Protein AF-A0AAW2UXN6-F1 (afdb_monomer_lite)

Organism: NCBI:txid2727402

Secondary structure (DSSP, 8-state):
-------------THHHHHHHHHHHHTT-HHHHHHHHHHHHHS-SHHHHHHHHHHHHHHHHTT----GGGS---SS-HHHHHHHHHT-HHHHHHHHHHHHSPTTPPEEEE-SSPPPHHHHHHHHHHHHHTT--EEEE-SS-EEEEETTEETTTT--

Foldseek 3Di:
DDADQADADDDDDPPQLVVVLVVCVVVVNVVVNVRSVVNCPVHPHPRLLVLLVVLVVLLVVVVDDADLPPFDPDPDPPVVSVVRVSSDNLSSQVSSQLVPPDPADAREEEEAADDDLRSLQSQLSCQQSVVHWYWYDYNPGIWTHHNSDTPVRSPD

Structure (mmCIF, N/CA/C/O backbone):
data_AF-A0AAW2UXN6-F1
#
_entry.id   AF-A0AAW2UXN6-F1
#
loop_
_atom_site.group_PDB
_atom_site.id
_atom_site.type_symbol
_atom_site.label_atom_id
_atom_site.label_alt_id
_atom_site.label_comp_id
_atom_site.label_asym_id
_atom_site.label_entity_id
_atom_site.label_seq_id
_atom_site.pdbx_PDB_ins_code
_atom_site.Cartn_x
_atom_site.Cartn_y
_atom_site.Cartn_z
_atom_site.occupancy
_atom_site.B_iso_or_equiv
_atom_site.auth_seq_id
_atom_site.auth_comp_id
_atom_site.auth_asym_id
_atom_site.auth_atom_id
_atom_site.pdbx_PDB_model_num
ATOM 1 N N . MET A 1 1 ? -17.516 9.904 7.263 1.00 26.47 1 MET A N 1
ATOM 2 C CA . MET A 1 1 ? -17.348 8.646 8.040 1.00 26.47 1 MET A CA 1
ATOM 3 C C . MET A 1 1 ? -15.971 8.043 7.744 1.00 26.47 1 MET A C 1
ATOM 5 O O . MET A 1 1 ? -15.877 7.054 7.037 1.00 26.47 1 MET A O 1
ATOM 9 N N . ALA A 1 2 ? -14.894 8.689 8.204 1.00 24.11 2 ALA A N 1
ATOM 10 C CA . ALA A 1 2 ? -13.510 8.303 7.878 1.00 24.11 2 ALA A CA 1
ATOM 11 C C . ALA A 1 2 ? -12.555 8.528 9.071 1.00 24.11 2 ALA A C 1
ATOM 13 O O . ALA A 1 2 ? -11.398 8.895 8.883 1.00 24.11 2 ALA A O 1
ATOM 14 N N . MET A 1 3 ? -13.077 8.438 10.306 1.00 28.67 3 MET A N 1
ATOM 15 C CA . MET A 1 3 ? -12.304 8.735 11.520 1.00 28.67 3 MET A CA 1
ATOM 16 C C . MET A 1 3 ? -11.571 7.472 11.951 1.00 28.67 3 MET A C 1
ATOM 18 O O . MET A 1 3 ? -12.284 6.506 12.185 1.00 28.67 3 MET A O 1
ATOM 22 N N . GLN A 1 4 ? -10.229 7.504 12.064 1.00 29.25 4 GLN A N 1
ATOM 23 C CA . GLN A 1 4 ? -9.405 6.796 13.086 1.00 29.25 4 GLN A CA 1
ATOM 24 C C . GLN A 1 4 ? -7.939 6.516 12.701 1.00 29.25 4 GLN A C 1
ATOM 26 O O . GLN A 1 4 ? -7.131 6.266 13.582 1.00 29.25 4 GLN A O 1
ATOM 31 N N . ILE A 1 5 ? -7.560 6.574 11.424 1.00 32.41 5 ILE A N 1
ATOM 32 C CA . ILE A 1 5 ? -6.486 5.695 10.924 1.00 32.41 5 ILE A CA 1
ATOM 33 C C . ILE A 1 5 ? -5.006 6.053 11.277 1.00 32.41 5 ILE A C 1
ATOM 35 O O . ILE A 1 5 ? -4.131 5.198 11.183 1.00 32.41 5 ILE A O 1
ATOM 39 N N . MET A 1 6 ? -4.668 7.271 11.704 1.00 34.06 6 MET A N 1
ATOM 40 C CA . MET A 1 6 ? -3.269 7.701 11.966 1.00 34.06 6 MET A CA 1
ATOM 41 C C . MET A 1 6 ? -2.907 7.772 13.477 1.00 34.06 6 MET A C 1
ATOM 43 O O . MET A 1 6 ? -3.787 8.089 14.266 1.00 34.06 6 MET A O 1
ATOM 47 N N . ALA A 1 7 ? -1.648 7.636 13.959 1.00 30.19 7 ALA A N 1
ATOM 48 C CA . ALA A 1 7 ? -0.781 6.421 13.993 1.00 30.19 7 ALA A CA 1
ATOM 49 C C . ALA A 1 7 ? 0.123 6.187 15.266 1.00 30.19 7 ALA A C 1
ATOM 51 O O . ALA A 1 7 ? -0.404 5.440 16.066 1.00 30.19 7 ALA A O 1
ATOM 52 N N . ALA A 1 8 ? 1.394 6.676 15.491 1.00 31.28 8 ALA A N 1
ATOM 53 C CA . ALA A 1 8 ? 2.133 6.708 16.837 1.00 31.28 8 ALA A CA 1
ATOM 54 C C . ALA A 1 8 ? 3.649 7.163 17.048 1.00 31.28 8 ALA A C 1
ATOM 56 O O . ALA A 1 8 ? 4.140 6.982 18.155 1.00 31.28 8 ALA A O 1
ATOM 57 N N . ASP A 1 9 ? 4.469 7.699 16.115 1.00 28.80 9 ASP A N 1
ATOM 58 C CA . ASP A 1 9 ? 5.941 7.944 16.331 1.00 28.80 9 ASP A CA 1
ATOM 59 C C . ASP A 1 9 ? 6.466 9.298 15.861 1.00 28.80 9 ASP A C 1
ATOM 61 O O . ASP A 1 9 ? 5.753 10.054 15.201 1.00 28.80 9 ASP A O 1
ATOM 65 N N . GLY A 1 10 ? 7.777 9.477 16.091 1.00 35.97 10 GLY A N 1
ATOM 66 C CA . GLY A 1 10 ? 8.677 10.304 15.293 1.00 35.97 10 GLY A CA 1
ATOM 67 C C . GLY A 1 10 ? 9.707 9.516 14.457 1.00 35.97 10 GLY A C 1
ATOM 68 O O . GLY A 1 10 ? 10.855 9.367 14.860 1.00 35.97 10 GLY A O 1
ATOM 69 N N . SER A 1 11 ? 9.347 9.146 13.224 1.00 35.47 11 SER A N 1
ATOM 70 C CA . SER A 1 11 ? 10.263 9.365 12.092 1.00 35.47 11 SER A CA 1
ATOM 71 C C . SER A 1 11 ? 9.479 10.031 10.959 1.00 35.47 11 SER A C 1
ATOM 73 O O . SER A 1 11 ? 8.379 9.603 10.589 1.00 35.47 11 SER A O 1
ATOM 75 N N . GLU A 1 12 ? 9.965 11.182 10.498 1.00 46.41 12 GLU A N 1
ATOM 76 C CA . GLU A 1 12 ? 9.193 12.058 9.623 1.00 46.41 12 GLU A CA 1
ATOM 77 C C . GLU A 1 12 ? 9.058 11.479 8.211 1.00 46.41 12 GLU A C 1
ATOM 79 O O . GLU A 1 12 ? 10.039 11.260 7.506 1.00 46.41 12 GLU A O 1
ATOM 84 N N . SER A 1 13 ? 7.822 11.318 7.739 1.00 42.94 13 SER A N 1
ATOM 85 C CA . SER A 1 13 ? 7.513 11.454 6.310 1.00 42.94 13 SER A CA 1
ATOM 86 C C . SER A 1 13 ? 6.142 12.100 6.156 1.00 42.94 13 SER A C 1
ATOM 88 O O . SER A 1 13 ? 5.099 11.454 6.055 1.00 42.94 13 SER A O 1
ATOM 90 N N . SER A 1 14 ? 6.163 13.430 6.134 1.00 43.00 14 SER A N 1
ATOM 91 C CA . SER A 1 14 ? 5.006 14.321 5.987 1.00 43.00 14 SER A CA 1
ATOM 92 C C . SER A 1 14 ? 4.195 14.106 4.695 1.00 43.00 14 SER A C 1
ATOM 94 O O . SER A 1 14 ? 3.043 14.537 4.608 1.00 43.00 14 SER A O 1
ATOM 96 N N . GLY A 1 15 ? 4.756 13.414 3.697 1.00 41.56 15 GLY A N 1
ATOM 97 C CA . GLY A 1 15 ? 4.160 13.246 2.369 1.00 41.56 15 GLY A CA 1
ATOM 98 C C . GLY A 1 15 ? 2.807 12.527 2.342 1.00 41.56 15 GLY A C 1
ATOM 99 O O . GLY A 1 15 ? 1.930 12.917 1.569 1.00 41.56 15 GLY A O 1
ATOM 100 N N . LEU A 1 16 ? 2.592 11.515 3.190 1.00 45.78 16 LEU A N 1
ATOM 101 C CA . LEU A 1 16 ? 1.405 10.654 3.091 1.00 45.78 16 LEU A CA 1
ATOM 102 C C . LEU A 1 16 ? 0.097 11.402 3.370 1.00 45.78 16 LEU A C 1
ATOM 104 O O . LEU A 1 16 ? -0.883 11.329 2.626 1.00 45.78 16 LEU A O 1
ATOM 108 N N . TYR A 1 17 ? 0.089 12.142 4.469 1.00 53.50 17 TYR A N 1
ATOM 109 C CA . TYR A 1 17 ? -1.110 12.783 4.983 1.00 53.50 17 TYR A CA 1
ATOM 110 C C . TYR A 1 17 ? -1.396 14.117 4.287 1.00 53.50 17 TYR A C 1
ATOM 112 O O . TYR A 1 17 ? -2.553 14.528 4.178 1.00 53.50 17 TYR A O 1
ATOM 120 N N . V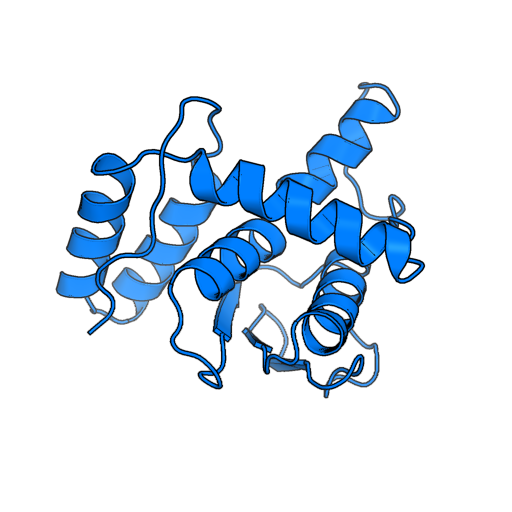AL A 1 18 ? -0.367 14.763 3.728 1.00 50.59 18 VAL A N 1
ATOM 121 C CA . VAL A 1 18 ? -0.531 15.879 2.785 1.00 50.59 18 VAL A CA 1
ATOM 122 C C . VAL A 1 18 ? -1.245 15.407 1.514 1.00 50.59 18 VAL A C 1
ATOM 124 O O . VAL A 1 18 ? -2.113 16.116 1.009 1.00 50.59 18 VAL A O 1
ATOM 127 N N . LEU A 1 19 ? -0.961 14.196 1.020 1.00 54.78 19 LEU A N 1
ATOM 128 C CA . LEU A 1 19 ? -1.693 13.620 -0.113 1.00 54.78 19 LEU A CA 1
ATOM 129 C C . LEU A 1 19 ? -3.141 13.276 0.261 1.00 54.78 19 LEU A C 1
ATOM 131 O O . LEU A 1 19 ? -4.059 13.690 -0.447 1.00 54.78 19 LEU A O 1
ATOM 135 N N . LEU A 1 20 ? -3.372 12.612 1.398 1.00 53.03 20 LEU A N 1
ATOM 136 C CA . LEU A 1 20 ? -4.725 12.238 1.826 1.00 53.03 20 LEU A CA 1
ATOM 137 C C . LEU A 1 20 ? -5.607 13.467 2.137 1.00 53.03 20 LEU A C 1
ATOM 139 O O . LEU A 1 20 ? -6.768 13.523 1.732 1.00 53.03 20 LEU A O 1
ATOM 143 N N . SER A 1 21 ? -5.047 14.499 2.777 1.00 54.25 21 SER A N 1
ATOM 144 C CA . SER A 1 21 ? -5.745 15.774 2.999 1.00 54.25 21 SER A CA 1
ATOM 145 C C . SER A 1 21 ? -5.987 16.550 1.700 1.00 54.25 21 SER A C 1
ATOM 147 O O . SER A 1 21 ? -7.061 17.129 1.553 1.00 54.25 21 SER A O 1
ATOM 149 N N . ARG A 1 22 ? -5.069 16.519 0.720 1.00 51.38 22 ARG A N 1
ATOM 150 C CA . ARG A 1 22 ? -5.307 17.089 -0.621 1.00 51.38 22 ARG A CA 1
ATOM 151 C C . ARG A 1 22 ? -6.434 16.375 -1.367 1.00 51.38 22 ARG A C 1
ATOM 153 O O . ARG A 1 22 ? -7.248 17.052 -1.988 1.00 51.38 22 ARG A O 1
ATOM 160 N N . VAL A 1 23 ? -6.526 15.047 -1.273 1.00 56.84 23 VAL A N 1
ATOM 161 C CA . VAL A 1 23 ? -7.621 14.266 -1.877 1.00 56.84 23 VAL A CA 1
ATOM 162 C C . VAL A 1 23 ? -8.971 14.671 -1.277 1.00 56.84 23 VAL A C 1
ATOM 164 O O . VAL A 1 23 ? -9.883 15.014 -2.029 1.00 56.84 23 VAL A O 1
ATOM 167 N N . TYR A 1 24 ? -9.096 14.748 0.054 1.00 56.38 24 TYR A N 1
ATOM 168 C CA . TYR A 1 24 ? -10.345 15.207 0.679 1.00 56.38 24 TYR A CA 1
ATOM 169 C C . TYR A 1 24 ? -10.646 16.694 0.425 1.00 56.38 24 TYR A C 1
ATOM 171 O O . TYR A 1 24 ? -11.806 17.038 0.204 1.00 56.38 24 TYR A O 1
ATOM 179 N N . ALA A 1 25 ? -9.631 17.564 0.366 1.00 53.59 25 ALA A N 1
ATOM 180 C CA . ALA A 1 25 ? -9.804 18.976 0.020 1.00 53.59 25 ALA A CA 1
ATOM 181 C C . ALA A 1 25 ? -10.298 19.159 -1.427 1.00 53.59 25 ALA A C 1
ATOM 183 O O . ALA A 1 25 ? -11.255 19.893 -1.652 1.00 53.59 25 ALA A O 1
ATOM 184 N N . SER A 1 26 ? -9.732 18.428 -2.397 1.00 52.84 26 SER A N 1
ATOM 185 C CA . SER A 1 26 ? -10.198 18.448 -3.797 1.00 52.84 26 SER A CA 1
ATOM 186 C C . SER A 1 26 ? -11.617 17.894 -3.989 1.00 52.84 26 SER A C 1
ATOM 188 O O . SER A 1 26 ? -12.260 18.189 -4.990 1.00 52.84 26 SER A O 1
ATOM 190 N N . ALA A 1 27 ? -12.123 17.136 -3.011 1.00 49.56 27 ALA A N 1
ATOM 191 C CA . ALA A 1 27 ? -13.496 16.643 -2.961 1.00 49.56 27 ALA A CA 1
ATOM 192 C C . ALA A 1 27 ? -14.443 17.531 -2.120 1.00 49.56 27 ALA A C 1
ATOM 194 O O . ALA A 1 27 ? -15.573 17.121 -1.868 1.00 49.56 27 ALA A O 1
ATOM 195 N N . ASN A 1 28 ? -14.001 18.707 -1.646 1.00 60.25 28 ASN A N 1
ATOM 196 C CA . ASN A 1 28 ? -14.729 19.589 -0.714 1.00 60.25 28 ASN A CA 1
ATOM 197 C C . ASN A 1 28 ? -15.150 18.925 0.619 1.00 60.25 28 ASN A C 1
ATOM 199 O O . ASN A 1 28 ? -16.067 19.381 1.304 1.00 60.25 28 ASN A O 1
ATOM 203 N N . ARG A 1 29 ? -14.466 17.850 1.027 1.00 49.41 29 ARG A N 1
ATOM 204 C CA . ARG A 1 29 ? -14.773 17.051 2.226 1.00 49.41 29 ARG A CA 1
ATOM 205 C C . ARG A 1 29 ? -13.984 17.545 3.437 1.00 49.41 29 ARG A C 1
ATOM 207 O O . ARG A 1 29 ? -13.106 16.867 3.966 1.00 49.41 29 ARG A O 1
ATOM 214 N N . TRP A 1 30 ? -14.288 18.771 3.859 1.00 58.44 30 TRP A N 1
ATOM 215 C CA . TRP A 1 30 ? -13.543 19.501 4.894 1.00 58.44 30 TRP A CA 1
ATOM 216 C C . TRP A 1 30 ? -13.558 18.833 6.274 1.00 58.44 30 TRP A C 1
ATOM 218 O O . TRP A 1 30 ? -12.555 18.893 6.985 1.00 58.44 30 TRP A O 1
ATOM 228 N N . ASN A 1 31 ? -14.639 18.127 6.619 1.00 54.41 31 ASN A N 1
ATOM 229 C CA . ASN A 1 31 ? -14.713 17.325 7.842 1.00 54.41 31 ASN A CA 1
ATOM 230 C C . ASN A 1 31 ? -13.660 16.210 7.827 1.00 54.41 31 ASN A C 1
ATOM 232 O O . ASN A 1 31 ? -12.923 16.045 8.795 1.00 54.41 31 ASN A O 1
ATOM 236 N N . GLU A 1 32 ? -13.525 15.491 6.711 1.00 55.41 32 GLU A N 1
ATOM 237 C CA . GLU A 1 32 ? -12.483 14.485 6.518 1.00 55.41 32 GLU A CA 1
ATOM 238 C C . GLU A 1 32 ? -11.068 15.079 6.428 1.00 55.41 32 GLU A C 1
ATOM 240 O O . GLU A 1 32 ? -10.130 14.430 6.878 1.00 55.41 32 GLU A O 1
ATOM 245 N N . VAL A 1 33 ? -10.887 16.314 5.944 1.00 52.75 33 VAL A N 1
ATOM 246 C CA . VAL A 1 33 ? -9.587 17.018 6.009 1.00 52.75 33 VAL A CA 1
ATOM 247 C C . VAL A 1 33 ? -9.187 17.324 7.453 1.00 52.75 33 VAL A C 1
ATOM 249 O O . VAL A 1 33 ? -8.062 17.021 7.855 1.00 52.75 33 VAL A O 1
ATOM 252 N N . GLY A 1 34 ? -10.086 17.933 8.235 1.00 55.59 34 GLY A N 1
ATOM 253 C CA . GLY A 1 34 ? -9.834 18.266 9.642 1.0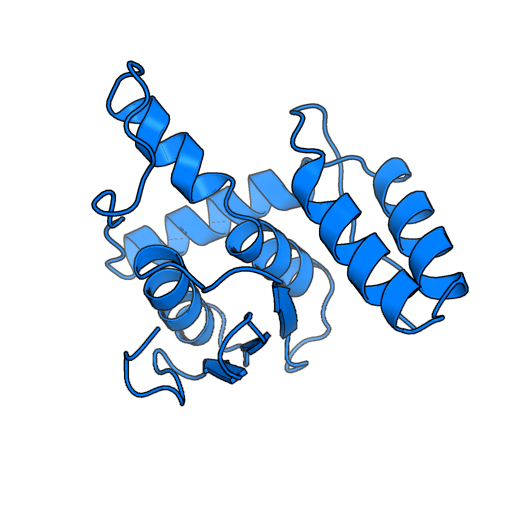0 55.59 34 GLY A CA 1
ATOM 254 C C . GLY A 1 34 ? -9.594 17.018 10.487 1.00 55.59 34 GLY A C 1
ATOM 255 O O . GLY A 1 34 ? -8.735 17.005 11.360 1.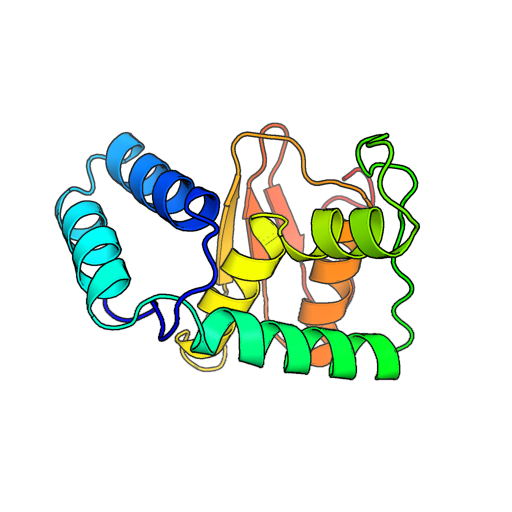00 55.59 34 GLY A O 1
ATOM 256 N N . LEU A 1 35 ? -10.291 15.943 10.150 1.00 59.22 35 LEU A N 1
ATOM 257 C CA . LEU A 1 35 ? -10.151 14.630 10.746 1.00 59.22 35 LEU A CA 1
ATOM 258 C C . LEU A 1 35 ? -8.840 13.932 10.400 1.00 59.22 35 LEU A C 1
ATOM 260 O O . LEU A 1 35 ? -8.164 13.468 11.307 1.00 59.22 35 LEU A O 1
ATOM 264 N N . VAL A 1 36 ? -8.460 13.902 9.118 1.00 62.78 36 VAL A N 1
ATOM 265 C CA . VAL A 1 36 ? -7.133 13.450 8.689 1.00 62.78 36 VAL A CA 1
ATOM 266 C C . VAL A 1 36 ? -6.082 14.172 9.520 1.00 62.78 36 VAL A C 1
ATOM 268 O O . VAL A 1 36 ? -5.326 13.509 10.210 1.00 62.78 36 VAL A O 1
ATOM 271 N N . ARG A 1 37 ? -6.113 15.508 9.577 1.00 61.38 37 ARG A N 1
ATOM 272 C CA . ARG A 1 37 ? -5.174 16.312 10.380 1.00 61.38 37 ARG A CA 1
ATOM 273 C C . ARG A 1 37 ? -5.218 16.006 11.880 1.00 61.38 37 ARG A C 1
ATOM 275 O O . ARG A 1 37 ? -4.167 15.906 12.490 1.00 61.38 37 ARG A O 1
ATOM 282 N N . LYS A 1 38 ? -6.403 15.858 12.475 1.00 60.00 38 LYS A N 1
ATOM 283 C CA . LYS A 1 38 ? -6.569 15.564 13.907 1.00 60.00 38 LYS A CA 1
ATOM 284 C C . LYS A 1 38 ? -5.962 14.207 14.256 1.00 60.00 38 LYS A C 1
ATOM 286 O O . LYS A 1 38 ? -5.105 14.097 15.125 1.00 60.00 38 LYS A O 1
ATOM 291 N N . THR A 1 39 ? -6.369 13.187 13.517 1.00 57.25 39 THR A N 1
ATOM 292 C CA . THR A 1 39 ? -5.906 11.819 13.696 1.00 57.25 39 THR A CA 1
ATOM 293 C C . THR A 1 39 ? -4.393 11.708 13.403 1.00 57.25 39 THR A C 1
ATOM 295 O O . THR A 1 39 ? -3.688 10.997 14.107 1.00 57.25 39 THR A O 1
ATOM 298 N N . MET A 1 40 ? -3.854 12.493 12.457 1.00 57.00 40 MET A N 1
ATOM 299 C CA . MET A 1 40 ? -2.409 12.640 12.178 1.00 57.00 40 MET A CA 1
ATOM 300 C C . MET A 1 40 ? -1.582 12.946 13.427 1.00 57.00 40 MET A C 1
ATOM 302 O O . MET A 1 40 ? -0.444 12.498 13.547 1.00 57.00 40 MET A O 1
ATOM 306 N N . THR A 1 41 ? -2.165 13.742 14.322 1.00 55.34 41 THR A N 1
ATOM 307 C CA . THR A 1 41 ? -1.560 14.226 15.561 1.00 55.34 41 THR A CA 1
ATOM 308 C C . THR A 1 41 ? -1.854 13.307 16.736 1.00 55.34 41 THR A C 1
ATOM 310 O O . THR A 1 41 ? -0.971 13.080 17.552 1.00 55.34 41 THR A O 1
ATOM 313 N N . GLU A 1 42 ? -3.066 12.753 16.814 1.00 52.66 42 GLU A N 1
ATOM 314 C CA . GLU A 1 42 ? -3.482 11.915 17.946 1.00 52.66 42 GLU A CA 1
ATOM 315 C C . GLU A 1 42 ? -2.719 10.586 18.031 1.00 52.66 42 GLU A C 1
ATOM 317 O O . GLU A 1 42 ? -2.842 9.929 19.061 1.00 52.66 42 GLU A O 1
ATOM 322 N N . LYS A 1 43 ? -1.931 10.241 16.985 1.00 52.88 43 LYS A N 1
ATOM 323 C CA . LYS A 1 43 ? -0.810 9.270 16.932 1.00 52.88 43 LYS A CA 1
ATOM 324 C C . LYS A 1 43 ? 0.569 9.789 17.423 1.00 52.88 43 LYS A C 1
ATOM 326 O O . LYS A 1 43 ? 0.795 9.859 18.620 1.00 52.88 43 LYS A O 1
ATOM 331 N N . GLY A 1 44 ? 1.625 10.012 16.610 1.00 57.00 44 GLY A N 1
ATOM 332 C CA . GLY A 1 44 ? 1.749 10.398 15.183 1.00 57.00 44 GLY A CA 1
ATOM 333 C C . GLY A 1 44 ? 1.891 9.312 14.088 1.00 57.00 44 GLY A C 1
ATOM 334 O O . GLY A 1 44 ? 0.895 9.005 13.457 1.00 57.00 44 GLY A O 1
ATOM 335 N N . THR A 1 45 ? 3.074 8.722 13.801 1.00 66.62 45 THR A N 1
ATOM 336 C CA . THR A 1 45 ? 3.340 7.809 12.629 1.00 66.62 45 THR A CA 1
ATOM 337 C C . THR A 1 45 ? 3.792 6.313 12.811 1.00 66.62 45 THR A C 1
ATOM 339 O O . THR A 1 45 ? 3.877 5.617 11.802 1.00 66.62 45 THR A O 1
ATOM 342 N N . LYS A 1 46 ? 4.033 5.758 14.021 1.00 71.62 46 LYS A N 1
ATOM 343 C CA . LYS A 1 46 ? 4.698 4.440 14.298 1.00 71.62 46 LYS A CA 1
ATOM 344 C C . LYS A 1 46 ? 3.917 3.222 13.896 1.00 71.62 46 LYS A C 1
ATOM 346 O O . LYS A 1 46 ? 4.484 2.329 13.287 1.00 71.62 46 LYS A O 1
ATOM 351 N N . GLU A 1 47 ? 2.644 3.179 14.282 1.00 75.12 47 GLU A N 1
ATOM 352 C CA . GLU A 1 47 ? 1.823 1.988 14.081 1.00 75.12 47 GLU A CA 1
ATOM 353 C C . GLU A 1 47 ? 1.772 1.645 12.588 1.00 75.12 47 GLU A C 1
ATOM 355 O O . GLU A 1 47 ? 1.883 0.480 12.232 1.00 75.12 47 GLU A O 1
ATOM 360 N N . ILE A 1 48 ? 1.760 2.658 11.708 1.00 74.69 48 ILE A N 1
ATOM 361 C CA . ILE A 1 48 ? 1.872 2.477 10.253 1.00 74.69 48 ILE A CA 1
ATOM 362 C C . ILE A 1 48 ? 3.241 1.913 9.849 1.00 74.69 48 ILE A C 1
ATOM 364 O O . ILE A 1 48 ? 3.272 0.993 9.042 1.00 74.69 48 ILE A O 1
ATOM 368 N N . TYR A 1 49 ? 4.362 2.435 10.365 1.00 77.12 49 TYR A N 1
ATOM 369 C CA . TYR A 1 49 ? 5.697 1.939 9.995 1.00 77.12 49 TYR A CA 1
ATOM 370 C C . TYR A 1 49 ? 5.981 0.535 10.541 1.00 77.12 49 TYR A C 1
ATOM 372 O O . TYR A 1 49 ? 6.412 -0.323 9.783 1.00 77.12 49 TYR A O 1
ATOM 380 N N . GLN A 1 50 ? 5.669 0.271 11.811 1.00 82.44 50 GLN A N 1
ATOM 381 C CA . GLN A 1 50 ? 5.780 -1.061 12.416 1.00 82.44 50 GLN A CA 1
ATOM 382 C C . GLN A 1 50 ? 4.881 -2.077 11.710 1.00 82.44 50 GLN A C 1
ATOM 384 O O . GLN A 1 50 ? 5.274 -3.220 11.499 1.00 82.44 50 GLN A O 1
ATOM 389 N N . PHE A 1 51 ? 3.671 -1.679 11.309 1.00 85.88 51 PHE A N 1
ATOM 390 C CA . PHE A 1 51 ? 2.815 -2.563 10.528 1.00 85.88 51 PHE A CA 1
ATOM 391 C C . PHE A 1 51 ? 3.291 -2.712 9.079 1.00 85.88 51 PHE A C 1
ATOM 393 O O . PHE A 1 51 ? 3.112 -3.777 8.494 1.00 85.88 51 PHE A O 1
ATOM 400 N N . LEU A 1 52 ? 3.944 -1.696 8.504 1.00 84.94 52 LEU A N 1
ATOM 401 C CA . LEU A 1 52 ? 4.636 -1.831 7.224 1.00 84.94 52 LEU A CA 1
ATOM 402 C C . LEU A 1 52 ? 5.787 -2.843 7.322 1.00 84.94 52 LEU A C 1
ATOM 404 O O . LEU A 1 52 ? 5.934 -3.634 6.399 1.00 84.94 52 LEU A O 1
ATOM 408 N N . ASP A 1 53 ? 6.513 -2.906 8.442 1.00 87.75 53 ASP A N 1
ATOM 409 C CA . ASP A 1 53 ? 7.530 -3.943 8.679 1.00 87.75 53 ASP A CA 1
ATOM 410 C C . ASP A 1 53 ? 6.909 -5.348 8.699 1.00 87.75 53 ASP A C 1
ATOM 412 O O . ASP A 1 53 ? 7.398 -6.250 8.021 1.00 87.75 53 ASP A O 1
ATOM 416 N N . VAL A 1 54 ? 5.768 -5.520 9.380 1.00 92.19 54 VAL A N 1
ATOM 417 C CA . VAL A 1 54 ? 5.004 -6.786 9.385 1.00 92.19 54 VAL A CA 1
ATOM 418 C C . VAL A 1 54 ? 4.474 -7.145 7.990 1.00 92.19 54 VAL A C 1
ATOM 420 O O . VAL A 1 54 ? 4.432 -8.322 7.625 1.00 92.19 54 VAL A O 1
ATOM 423 N N . ILE A 1 55 ? 4.062 -6.158 7.187 1.00 92.31 55 ILE A N 1
ATOM 424 C CA . ILE A 1 55 ? 3.702 -6.373 5.780 1.00 92.31 55 ILE A CA 1
ATOM 425 C C . ILE A 1 55 ? 4.931 -6.844 5.004 1.00 92.31 55 ILE A C 1
ATOM 427 O O . ILE A 1 55 ? 4.861 -7.879 4.348 1.00 92.31 55 ILE A O 1
ATOM 431 N N . GLU A 1 56 ? 6.049 -6.125 5.082 1.00 91.06 56 GLU A N 1
ATOM 432 C CA . GLU A 1 56 ? 7.266 -6.422 4.326 1.00 91.06 56 GLU A CA 1
ATOM 433 C C . GLU A 1 56 ? 7.856 -7.790 4.690 1.00 91.06 56 GLU A C 1
ATOM 435 O O . GLU A 1 56 ? 8.234 -8.530 3.784 1.00 91.06 56 GLU A O 1
ATOM 440 N N . GLU A 1 57 ? 7.845 -8.186 5.965 1.00 92.88 57 GLU A N 1
ATOM 441 C CA . GLU A 1 57 ? 8.216 -9.536 6.408 1.00 92.88 57 GLU A CA 1
ATOM 442 C C . GLU A 1 57 ? 7.304 -10.606 5.787 1.00 92.88 57 GLU A C 1
ATOM 444 O O . GLU A 1 57 ? 7.784 -11.548 5.151 1.00 92.88 57 GLU A O 1
ATOM 449 N N . ARG A 1 58 ? 5.977 -10.444 5.892 1.00 95.44 58 ARG A N 1
ATOM 450 C CA . ARG A 1 58 ? 5.009 -11.395 5.317 1.00 95.44 58 ARG A CA 1
ATOM 451 C C . ARG A 1 58 ? 5.103 -11.485 3.797 1.00 95.44 58 ARG A C 1
ATOM 453 O O . ARG A 1 58 ? 4.940 -12.571 3.247 1.00 95.44 58 ARG A O 1
ATOM 460 N N . LEU A 1 59 ? 5.370 -10.372 3.114 1.00 94.81 59 LEU A N 1
ATOM 461 C CA . LEU A 1 59 ? 5.584 -10.382 1.670 1.00 94.81 59 LEU A CA 1
ATOM 462 C C . LEU A 1 59 ? 6.913 -11.061 1.313 1.00 94.81 59 LEU A C 1
ATOM 464 O O . LEU A 1 59 ? 6.928 -11.860 0.380 1.00 94.81 59 LEU A O 1
ATOM 468 N N . LYS A 1 60 ? 8.004 -10.808 2.054 1.00 93.69 60 LYS A N 1
ATOM 469 C CA . LYS A 1 60 ? 9.299 -11.498 1.875 1.00 93.69 60 LYS A CA 1
ATOM 470 C C . LYS A 1 60 ? 9.126 -13.020 2.027 1.00 93.69 60 LYS A C 1
ATOM 472 O O . LYS A 1 60 ? 9.572 -13.766 1.159 1.00 93.69 60 LYS A O 1
ATOM 477 N N . LEU A 1 61 ? 8.373 -13.480 3.033 1.00 94.44 61 LEU A N 1
ATOM 478 C CA . LEU A 1 61 ? 7.995 -14.896 3.202 1.00 94.44 61 LEU A CA 1
ATOM 479 C C . LEU A 1 61 ? 7.121 -15.446 2.056 1.00 94.44 61 LEU A C 1
ATOM 481 O O . LEU A 1 61 ? 7.196 -16.631 1.743 1.00 94.44 61 LEU A O 1
ATOM 485 N N . ALA A 1 62 ? 6.325 -14.596 1.402 1.00 93.44 62 ALA A N 1
ATOM 486 C CA . ALA A 1 62 ? 5.548 -14.932 0.206 1.00 93.44 62 ALA A CA 1
ATOM 487 C C . ALA A 1 62 ? 6.345 -14.819 -1.117 1.00 93.44 62 ALA A C 1
ATOM 489 O O . ALA A 1 62 ? 5.754 -14.925 -2.192 1.00 93.44 62 ALA A O 1
ATOM 490 N N . GLY A 1 63 ? 7.667 -14.606 -1.063 1.00 92.62 63 GLY A N 1
ATOM 491 C CA . GLY A 1 63 ? 8.543 -14.536 -2.239 1.00 92.62 63 GLY A CA 1
ATOM 492 C C . GLY A 1 63 ? 8.686 -13.146 -2.869 1.00 92.62 63 GLY A C 1
ATOM 493 O O . GLY A 1 63 ? 9.092 -13.036 -4.025 1.00 92.62 63 GLY A O 1
ATOM 494 N N . TYR A 1 64 ? 8.351 -12.075 -2.146 1.00 93.38 64 TYR A N 1
ATOM 495 C CA . TYR A 1 64 ? 8.552 -10.707 -2.621 1.00 93.38 64 TYR A CA 1
ATOM 496 C C . TYR A 1 64 ? 10.037 -10.331 -2.718 1.00 93.38 64 TYR A C 1
ATOM 498 O O . TYR A 1 64 ? 10.774 -10.403 -1.734 1.00 93.38 64 TYR A O 1
ATOM 506 N N . VAL A 1 65 ? 10.435 -9.837 -3.891 1.00 89.25 65 VAL A N 1
ATOM 507 C CA . VAL A 1 65 ? 11.749 -9.239 -4.158 1.00 89.25 65 VAL A CA 1
ATOM 508 C C . VAL A 1 65 ? 11.528 -7.793 -4.628 1.00 89.25 65 VAL A C 1
ATOM 510 O O . VAL A 1 65 ? 10.795 -7.606 -5.603 1.00 89.25 65 VAL A O 1
ATOM 513 N N . PRO A 1 66 ? 12.110 -6.775 -3.961 1.00 86.75 66 PRO A N 1
ATOM 514 C CA . PRO A 1 66 ? 11.976 -5.377 -4.376 1.00 86.75 66 PRO A CA 1
ATOM 515 C C . PRO A 1 66 ? 12.589 -5.091 -5.752 1.00 86.75 66 PRO A C 1
ATOM 517 O O . PRO A 1 66 ? 13.643 -5.626 -6.096 1.00 86.75 66 PRO A O 1
ATOM 520 N N . ASP A 1 67 ? 11.964 -4.192 -6.513 1.00 84.44 67 ASP A N 1
ATOM 521 C CA . ASP A 1 67 ? 12.469 -3.733 -7.812 1.00 84.44 67 ASP A CA 1
ATOM 522 C C . ASP A 1 67 ? 12.967 -2.280 -7.739 1.00 84.44 67 ASP A C 1
ATOM 524 O O . ASP A 1 67 ? 12.210 -1.311 -7.849 1.00 84.44 67 ASP A O 1
ATOM 528 N N . PHE A 1 68 ? 14.285 -2.134 -7.595 1.00 80.12 68 PHE A N 1
ATOM 529 C CA . PHE A 1 68 ? 14.967 -0.841 -7.506 1.00 80.12 68 PHE A CA 1
ATOM 530 C C . PHE A 1 68 ? 15.170 -0.129 -8.855 1.00 80.12 68 PHE A C 1
ATOM 532 O O . PHE A 1 68 ? 15.697 0.983 -8.866 1.00 80.12 68 PHE A O 1
ATOM 539 N N . SER A 1 69 ? 14.747 -0.702 -9.991 1.00 78.94 69 SER A N 1
ATOM 540 C CA . SER A 1 69 ? 14.985 -0.120 -11.330 1.00 78.94 69 SER A CA 1
ATOM 541 C C . SER A 1 69 ? 14.344 1.257 -11.548 1.00 78.94 69 SER A C 1
ATOM 543 O O . SER A 1 69 ? 14.733 1.986 -12.460 1.00 78.94 69 SER A O 1
ATOM 545 N N . GLN A 1 70 ? 13.364 1.619 -10.714 1.00 72.69 70 GLN A N 1
ATOM 546 C CA . GLN A 1 70 ? 12.668 2.909 -10.738 1.00 72.69 70 GLN A CA 1
ATOM 547 C C . GLN A 1 70 ? 12.934 3.772 -9.493 1.00 72.69 70 GLN A C 1
ATOM 549 O O . GLN A 1 70 ? 12.298 4.816 -9.336 1.00 72.69 70 GLN A O 1
ATOM 554 N N . ALA A 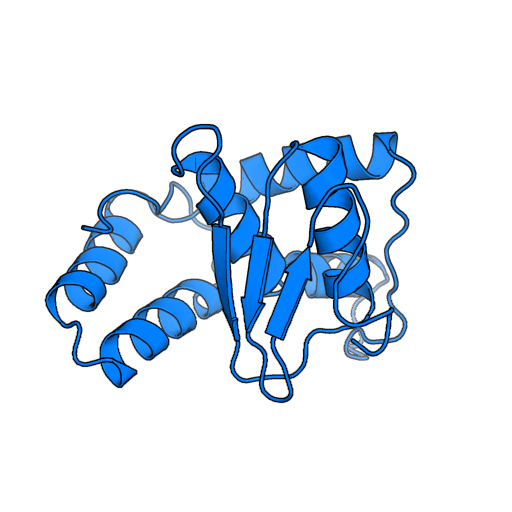1 71 ? 13.843 3.354 -8.606 1.00 67.06 71 ALA A N 1
ATOM 555 C CA . ALA A 1 71 ? 14.274 4.175 -7.479 1.00 67.06 71 ALA A CA 1
ATOM 556 C C . ALA A 1 71 ? 15.128 5.360 -7.985 1.00 67.06 71 ALA A C 1
ATOM 558 O O . ALA A 1 71 ? 15.913 5.186 -8.922 1.00 67.06 71 ALA A O 1
ATOM 559 N N . PRO A 1 72 ? 15.011 6.565 -7.396 1.00 60.72 72 PRO A N 1
ATOM 560 C CA . PRO A 1 72 ? 15.883 7.683 -7.738 1.00 60.72 72 PRO A CA 1
ATOM 561 C C . PRO A 1 72 ? 17.363 7.330 -7.537 1.00 60.72 72 PRO A C 1
ATOM 563 O O . PRO A 1 72 ? 17.734 6.713 -6.538 1.00 60.72 72 PRO A O 1
ATOM 566 N N . LEU A 1 73 ? 18.217 7.759 -8.469 1.00 55.94 73 LEU A N 1
ATOM 567 C CA . LEU A 1 73 ? 19.671 7.673 -8.328 1.00 55.94 73 LEU A CA 1
ATOM 568 C C . LEU A 1 73 ? 20.151 8.772 -7.369 1.00 55.94 73 LEU A C 1
ATOM 570 O O . LEU A 1 73 ? 20.545 9.855 -7.796 1.00 55.94 73 LEU A O 1
ATOM 574 N N . ILE A 1 74 ? 20.058 8.493 -6.072 1.00 53.38 74 ILE A N 1
ATOM 575 C CA . ILE A 1 74 ? 20.700 9.267 -5.006 1.00 53.38 74 ILE A CA 1
ATOM 576 C C . ILE A 1 74 ? 22.052 8.600 -4.721 1.00 53.38 74 ILE A C 1
ATOM 578 O O . ILE A 1 74 ? 22.138 7.373 -4.775 1.00 53.38 74 ILE A O 1
ATOM 582 N N . ASP A 1 75 ? 23.091 9.383 -4.420 1.00 53.00 75 ASP A N 1
ATOM 583 C CA . ASP A 1 75 ? 24.422 8.898 -4.002 1.00 53.00 75 ASP A CA 1
ATOM 584 C C . ASP A 1 75 ? 24.420 8.427 -2.530 1.00 53.00 75 ASP A C 1
ATOM 586 O O . ASP A 1 75 ? 25.253 8.787 -1.704 1.00 53.00 75 ASP A O 1
ATOM 590 N N . GLU A 1 76 ? 23.395 7.650 -2.193 1.00 50.56 76 GLU A N 1
ATOM 591 C CA . GLU A 1 76 ? 23.262 6.890 -0.959 1.00 50.56 76 GLU A CA 1
ATOM 592 C C . GLU A 1 76 ? 23.374 5.405 -1.345 1.00 50.56 76 GLU A C 1
ATOM 594 O O . GLU A 1 76 ? 23.002 5.018 -2.457 1.00 50.56 76 GLU A O 1
ATOM 599 N N . GLY A 1 77 ? 23.923 4.573 -0.452 1.00 54.88 77 GLY A N 1
ATOM 600 C CA . GLY A 1 77 ? 24.150 3.145 -0.713 1.00 54.88 77 GLY A CA 1
ATOM 601 C C . GLY A 1 77 ? 22.867 2.353 -1.003 1.00 54.88 77 GLY A C 1
ATOM 602 O O . GLY A 1 77 ? 21.772 2.909 -1.077 1.00 54.88 77 GLY A O 1
ATOM 603 N N . ASP A 1 78 ? 22.977 1.030 -1.140 1.00 54.66 78 ASP A N 1
ATOM 604 C CA . ASP A 1 78 ? 21.823 0.174 -1.480 1.00 54.66 78 ASP A CA 1
ATOM 605 C C . ASP A 1 78 ? 20.647 0.356 -0.487 1.00 54.66 78 ASP A C 1
ATOM 607 O O . ASP A 1 78 ? 19.491 0.513 -0.894 1.00 54.66 78 ASP A O 1
ATOM 611 N N . ASP A 1 79 ? 20.971 0.535 0.800 1.00 55.78 79 ASP A N 1
ATOM 612 C CA . ASP A 1 79 ? 20.075 0.934 1.897 1.00 55.78 79 ASP A CA 1
ATOM 613 C C . ASP A 1 79 ? 19.196 2.167 1.576 1.00 55.78 79 ASP A C 1
ATOM 615 O O . ASP A 1 79 ? 18.033 2.247 1.983 1.00 55.78 79 ASP A O 1
ATOM 619 N N . GLY A 1 80 ? 19.728 3.143 0.831 1.00 54.91 80 GLY A N 1
ATOM 620 C CA . GLY A 1 80 ? 19.022 4.362 0.424 1.00 54.91 80 GLY A CA 1
ATOM 621 C C . GLY A 1 80 ? 17.914 4.094 -0.599 1.00 54.91 80 GLY A C 1
ATOM 622 O O . GLY A 1 80 ? 16.841 4.706 -0.540 1.00 54.91 80 GLY A O 1
ATOM 623 N N . LYS A 1 81 ? 18.110 3.117 -1.494 1.00 57.19 81 LYS A N 1
ATOM 624 C CA . LYS A 1 81 ? 17.093 2.695 -2.473 1.00 57.19 81 LYS A CA 1
ATOM 625 C C . LYS A 1 81 ? 15.993 1.861 -1.821 1.00 57.19 81 LYS A C 1
ATOM 627 O O . LYS A 1 81 ? 14.818 2.091 -2.125 1.00 57.19 81 LYS A O 1
ATOM 632 N N . GLU A 1 82 ? 16.337 0.970 -0.883 1.00 58.50 82 GLU A N 1
ATOM 633 C CA . GLU A 1 82 ? 15.341 0.252 -0.066 1.00 58.50 82 GLU A CA 1
ATOM 634 C C . GLU A 1 82 ? 14.489 1.235 0.742 1.00 58.50 82 GLU A C 1
ATOM 636 O O . GLU A 1 82 ? 13.255 1.182 0.682 1.00 58.50 82 GLU A O 1
ATOM 641 N N . ARG A 1 83 ? 15.123 2.220 1.389 1.00 57.53 83 ARG A N 1
ATOM 642 C CA . ARG A 1 83 ? 14.421 3.293 2.103 1.00 57.53 83 ARG A CA 1
ATOM 643 C C . ARG A 1 83 ? 13.514 4.121 1.186 1.00 57.53 83 ARG A C 1
ATOM 645 O O . ARG A 1 83 ? 12.397 4.444 1.588 1.00 57.53 83 ARG A O 1
ATOM 652 N N . SER A 1 84 ? 13.949 4.433 -0.036 1.00 58.38 84 SER A N 1
ATOM 653 C CA . SER A 1 84 ? 13.153 5.200 -1.005 1.00 58.38 84 SER A CA 1
ATOM 654 C C . SER A 1 84 ? 11.852 4.479 -1.387 1.00 58.38 84 SER A C 1
ATOM 656 O O . SER A 1 84 ? 10.771 5.052 -1.240 1.00 58.38 84 SER A O 1
ATOM 658 N N . LEU A 1 85 ? 11.931 3.198 -1.779 1.00 61.75 85 LEU A N 1
ATOM 659 C CA . LEU A 1 85 ? 10.746 2.396 -2.117 1.00 61.75 85 LEU A CA 1
ATOM 660 C C . LEU A 1 85 ? 9.822 2.173 -0.910 1.00 61.75 85 LEU A C 1
ATOM 662 O O . LEU A 1 85 ? 8.600 2.259 -1.045 1.00 61.75 85 LEU A O 1
ATOM 666 N N . ARG A 1 86 ? 10.388 1.910 0.276 1.00 62.00 86 ARG A N 1
ATOM 667 C CA . ARG A 1 86 ? 9.635 1.705 1.528 1.00 62.00 86 ARG A CA 1
ATOM 668 C C . ARG A 1 86 ? 8.789 2.928 1.900 1.00 62.00 86 ARG A C 1
ATOM 670 O O . ARG A 1 86 ? 7.656 2.779 2.352 1.00 62.00 86 ARG A O 1
ATOM 677 N N . LEU A 1 87 ? 9.291 4.135 1.633 1.00 58.59 87 LEU A N 1
ATOM 678 C CA . LEU A 1 87 ? 8.595 5.403 1.889 1.00 58.59 87 LEU A CA 1
ATOM 679 C C . LEU A 1 87 ? 7.622 5.836 0.773 1.00 58.59 87 LEU A C 1
ATOM 681 O O . LEU A 1 87 ? 7.061 6.935 0.836 1.00 58.59 87 LEU A O 1
ATOM 685 N N . HIS A 1 88 ? 7.361 4.995 -0.234 1.00 72.12 88 HIS A N 1
ATOM 686 C CA . HIS A 1 88 ? 6.346 5.297 -1.241 1.00 72.12 88 HIS A CA 1
ATOM 687 C C . HIS A 1 88 ? 4.952 5.471 -0.619 1.00 72.12 88 HIS A C 1
ATOM 689 O O . HIS A 1 88 ? 4.468 4.653 0.168 1.00 72.12 88 HIS A O 1
ATOM 695 N N . SER A 1 89 ? 4.267 6.537 -1.046 1.00 70.88 89 SER A N 1
ATOM 696 C CA . SER A 1 89 ? 2.946 6.936 -0.547 1.00 70.88 89 SER A CA 1
ATOM 697 C C . SER A 1 89 ? 1.875 5.844 -0.644 1.00 70.88 89 SER A C 1
ATOM 699 O O . SER A 1 89 ? 0.932 5.832 0.136 1.00 70.88 89 SER A O 1
ATOM 701 N N . GLU A 1 90 ? 2.005 4.918 -1.590 1.00 78.69 90 GLU A N 1
ATOM 702 C CA . GLU A 1 90 ? 1.098 3.786 -1.753 1.00 78.69 90 GLU A CA 1
ATOM 703 C C . GLU A 1 90 ? 1.238 2.791 -0.604 1.00 78.69 90 GLU A C 1
ATOM 705 O O . GLU A 1 90 ? 0.229 2.409 -0.016 1.00 78.69 90 GLU A O 1
ATOM 710 N N . ARG A 1 91 ? 2.475 2.406 -0.254 1.00 85.75 91 ARG A N 1
ATOM 711 C CA . ARG A 1 91 ? 2.750 1.385 0.766 1.00 85.75 91 ARG A CA 1
ATOM 712 C C . ARG A 1 91 ? 2.185 1.802 2.116 1.00 85.75 91 ARG A C 1
ATOM 714 O O . ARG A 1 91 ? 1.404 1.071 2.720 1.00 85.75 91 ARG A O 1
ATOM 721 N N . LEU A 1 92 ? 2.510 3.024 2.535 1.00 78.88 92 LEU A N 1
ATOM 722 C CA . LEU A 1 92 ? 2.024 3.583 3.791 1.00 78.88 92 LEU A CA 1
ATOM 723 C C . LEU A 1 92 ? 0.497 3.764 3.779 1.00 78.88 92 LEU A C 1
ATOM 725 O O . LEU A 1 92 ? -0.135 3.486 4.790 1.00 78.88 92 LEU A O 1
ATOM 729 N N . ALA A 1 93 ? -0.119 4.165 2.657 1.00 78.94 93 ALA A N 1
ATOM 730 C CA . ALA A 1 93 ? -1.578 4.308 2.555 1.00 78.94 93 ALA A CA 1
ATOM 731 C C . ALA A 1 93 ? -2.314 2.958 2.618 1.00 78.94 93 ALA A C 1
ATOM 733 O O . ALA A 1 93 ? -3.425 2.890 3.147 1.00 78.94 93 ALA A O 1
ATOM 734 N N . ILE A 1 94 ? -1.700 1.885 2.110 1.00 86.12 94 ILE A N 1
ATOM 735 C CA . ILE A 1 94 ? -2.228 0.520 2.207 1.00 86.12 94 ILE A CA 1
ATOM 736 C C . ILE A 1 94 ? -2.056 -0.026 3.630 1.00 86.12 94 ILE A C 1
ATOM 738 O O . ILE A 1 94 ? -3.020 -0.553 4.174 1.00 86.12 94 ILE A O 1
ATOM 742 N N . ALA A 1 95 ? -0.889 0.149 4.260 1.00 85.25 95 ALA A N 1
ATOM 743 C CA . ALA A 1 95 ? -0.641 -0.267 5.647 1.00 85.25 95 ALA A CA 1
ATOM 744 C C . ALA A 1 95 ? -1.615 0.408 6.630 1.00 85.25 95 ALA A C 1
ATOM 746 O O . ALA A 1 95 ? -2.282 -0.245 7.428 1.00 85.25 95 ALA A O 1
ATOM 747 N N . PHE A 1 96 ? -1.768 1.721 6.478 1.00 80.31 96 PHE A N 1
ATOM 748 C CA . PHE A 1 96 ? -2.791 2.558 7.098 1.00 80.31 96 PHE A CA 1
ATOM 749 C C . PHE A 1 96 ? -4.204 1.989 6.874 1.00 80.31 96 PHE A C 1
ATOM 751 O O . PHE A 1 96 ? -4.929 1.720 7.831 1.00 80.31 96 PHE A O 1
ATOM 758 N N . GLY A 1 97 ? -4.573 1.725 5.615 1.00 80.00 97 GLY A N 1
ATOM 759 C CA . GLY A 1 97 ? -5.851 1.112 5.254 1.00 80.00 97 GLY A CA 1
ATOM 760 C C . GLY A 1 97 ? -6.102 -0.227 5.952 1.00 80.00 97 GLY A C 1
ATOM 761 O O . GLY A 1 97 ? -7.174 -0.410 6.520 1.00 80.00 97 GLY A O 1
ATOM 762 N N . LEU A 1 98 ? -5.120 -1.130 5.964 1.00 84.00 98 LEU A N 1
ATOM 763 C CA . LEU A 1 98 ? -5.198 -2.444 6.609 1.00 84.00 98 LEU A CA 1
ATOM 764 C C . LEU A 1 98 ? -5.399 -2.346 8.128 1.00 84.00 98 LEU A C 1
ATOM 766 O O . LEU A 1 98 ? -6.199 -3.096 8.676 1.00 84.00 98 LEU A O 1
ATOM 770 N N . LEU A 1 99 ? -4.720 -1.410 8.801 1.00 81.75 99 LEU A N 1
ATOM 771 C CA . LEU A 1 99 ? -4.775 -1.266 10.262 1.00 81.75 99 LEU A CA 1
ATOM 772 C C . LEU A 1 99 ? -6.150 -0.863 10.817 1.00 81.75 99 LEU A C 1
ATOM 774 O O . LEU A 1 99 ? -6.434 -1.144 11.977 1.00 81.75 99 LEU A O 1
ATOM 778 N N . ASN A 1 100 ? -6.978 -0.156 10.039 1.00 75.00 100 ASN A N 1
ATOM 779 C CA . ASN A 1 100 ? -8.231 0.430 10.549 1.00 75.00 100 ASN A CA 1
ATOM 780 C C . ASN A 1 100 ? -9.452 0.209 9.640 1.00 75.00 100 ASN A C 1
ATOM 782 O O . ASN A 1 100 ? -10.544 0.696 9.946 1.00 75.00 100 ASN A O 1
ATOM 786 N N . SER A 1 101 ? -9.306 -0.489 8.513 1.00 74.25 101 SER A N 1
ATOM 787 C CA . SER A 1 101 ? -10.476 -0.953 7.762 1.00 74.25 101 SER A CA 1
ATOM 788 C C . SER A 1 101 ? -11.149 -2.094 8.519 1.00 74.25 101 SER A C 1
ATOM 790 O O . SER A 1 101 ? -10.508 -2.861 9.234 1.00 74.25 101 SER A O 1
ATOM 792 N N . LYS A 1 102 ? -12.466 -2.222 8.352 1.00 75.62 102 LYS A N 1
ATOM 793 C CA . LYS A 1 102 ? -13.173 -3.422 8.810 1.00 75.62 102 LYS A CA 1
ATOM 794 C C . LYS A 1 102 ? -12.688 -4.639 8.005 1.00 75.62 102 LYS A C 1
ATOM 796 O O . LYS A 1 102 ? -12.309 -4.452 6.846 1.00 75.62 102 LYS A O 1
ATOM 801 N N . PRO A 1 103 ? -12.774 -5.863 8.559 1.00 74.62 103 PRO A N 1
ATOM 802 C CA . PRO A 1 103 ? -12.674 -7.082 7.762 1.00 74.62 103 PRO A CA 1
ATOM 803 C C . PRO A 1 103 ? -13.548 -6.989 6.504 1.00 74.62 103 PRO A C 1
ATOM 805 O O . PRO A 1 103 ? -14.625 -6.385 6.539 1.00 74.62 103 PRO A O 1
ATOM 808 N N . ASP A 1 104 ? -13.039 -7.525 5.397 1.00 76.88 104 ASP A N 1
ATOM 809 C CA . ASP A 1 104 ? -13.673 -7.563 4.070 1.00 76.88 104 ASP A CA 1
ATOM 810 C C . ASP A 1 104 ? -13.999 -6.196 3.421 1.00 76.88 104 ASP A C 1
ATOM 812 O O . ASP A 1 104 ? -14.522 -6.142 2.305 1.00 76.88 104 ASP A O 1
ATOM 816 N N . ALA A 1 105 ? -13.665 -5.066 4.059 1.00 81.81 105 ALA A N 1
ATOM 817 C CA . ALA A 1 105 ? -13.856 -3.743 3.468 1.00 81.81 105 ALA A CA 1
ATOM 818 C C . ALA A 1 105 ? -12.718 -3.403 2.480 1.00 81.81 105 ALA A C 1
ATOM 820 O O . ALA A 1 105 ? -11.547 -3.456 2.859 1.00 81.81 105 ALA A O 1
ATOM 821 N N . PRO A 1 106 ? -13.023 -2.988 1.233 1.00 83.75 106 PRO A N 1
ATOM 822 C CA . PRO A 1 106 ? -11.994 -2.684 0.245 1.00 83.75 106 PRO A CA 1
ATOM 823 C C . PRO A 1 106 ? -11.232 -1.398 0.589 1.00 83.75 106 PRO A C 1
ATOM 825 O O . PRO A 1 106 ? -11.830 -0.342 0.836 1.00 83.75 106 PRO A O 1
ATOM 828 N N . ILE A 1 107 ? -9.903 -1.466 0.523 1.00 84.44 107 ILE A N 1
ATOM 829 C CA . ILE A 1 107 ? -9.011 -0.322 0.740 1.00 84.44 107 ILE A CA 1
ATOM 830 C C . ILE A 1 107 ? -8.990 0.533 -0.529 1.00 84.44 107 ILE A C 1
ATOM 832 O O . ILE A 1 107 ? -8.851 0.016 -1.636 1.00 84.44 107 ILE A O 1
ATOM 836 N N . ARG A 1 108 ? -9.111 1.858 -0.390 1.00 82.19 108 ARG A N 1
ATOM 837 C CA . ARG A 1 108 ? -9.114 2.793 -1.527 1.00 82.19 108 ARG A CA 1
ATOM 838 C C . ARG A 1 108 ? -7.970 3.794 -1.425 1.00 82.19 108 ARG A C 1
ATOM 840 O O . ARG A 1 108 ? -7.911 4.562 -0.468 1.00 82.19 108 ARG A O 1
ATOM 847 N N . VAL A 1 109 ? -7.096 3.810 -2.429 1.00 79.75 109 VAL A N 1
ATOM 848 C CA . VAL A 1 109 ? -5.899 4.666 -2.487 1.00 79.75 109 VAL A CA 1
ATOM 849 C C . VAL A 1 109 ? -5.990 5.594 -3.697 1.00 79.75 109 VAL A C 1
ATOM 851 O O . VAL A 1 109 ? -6.272 5.153 -4.807 1.00 79.75 109 VAL A O 1
ATOM 854 N N . PHE A 1 110 ? -5.734 6.887 -3.504 1.00 77.12 110 PHE A N 1
ATOM 855 C CA . PHE A 1 110 ? -5.758 7.886 -4.575 1.00 77.12 110 PHE A CA 1
ATOM 856 C C . PHE A 1 110 ? -4.394 8.570 -4.677 1.00 77.12 110 PHE A C 1
ATOM 858 O O . PHE A 1 110 ? -3.950 9.220 -3.731 1.00 77.12 110 PHE A O 1
ATOM 865 N N . LYS A 1 111 ? -3.742 8.438 -5.835 1.00 71.06 111 LYS A N 1
ATOM 866 C CA . LYS A 1 111 ? -2.435 9.018 -6.152 1.00 71.06 111 LYS A CA 1
ATOM 867 C C . LYS A 1 111 ? -2.536 9.930 -7.383 1.00 71.06 111 LYS A C 1
ATOM 869 O O . LYS A 1 111 ? -3.313 9.692 -8.307 1.00 71.06 111 LYS A O 1
ATOM 874 N N . ASN A 1 112 ? -1.737 10.999 -7.388 1.00 61.47 112 ASN A N 1
ATOM 875 C CA . ASN A 1 112 ? -1.681 11.994 -8.475 1.00 61.47 112 ASN A CA 1
ATOM 876 C C . ASN A 1 112 ? -0.497 11.793 -9.441 1.00 61.47 112 ASN A C 1
ATOM 878 O O . ASN A 1 112 ? -0.366 12.514 -10.428 1.00 61.47 112 ASN A O 1
ATOM 882 N N . LEU A 1 113 ? 0.352 10.807 -9.161 1.00 75.25 113 LEU A N 1
ATOM 883 C CA . LEU A 1 113 ? 1.442 10.326 -10.009 1.00 75.25 113 LEU A CA 1
ATOM 884 C C . LEU A 1 113 ? 1.123 8.885 -10.433 1.00 75.25 113 LEU A C 1
ATOM 886 O O . LEU A 1 113 ? 0.320 8.229 -9.775 1.00 75.25 113 LEU A O 1
ATOM 890 N N . ARG A 1 114 ? 1.741 8.400 -11.513 1.00 83.44 114 ARG A N 1
ATOM 891 C CA . ARG A 1 114 ? 1.663 6.992 -11.946 1.00 83.44 114 ARG A CA 1
ATOM 892 C C . ARG A 1 114 ? 2.189 6.065 -10.836 1.00 83.44 114 ARG A C 1
ATOM 894 O O . ARG A 1 114 ? 3.117 6.457 -10.122 1.00 83.44 114 ARG A O 1
ATOM 901 N N . VAL A 1 115 ? 1.607 4.877 -10.676 1.00 86.69 115 VAL A N 1
ATOM 902 C CA . VAL A 1 115 ? 2.160 3.853 -9.771 1.00 86.69 115 VAL A CA 1
ATOM 903 C C . VAL A 1 115 ? 3.477 3.305 -10.345 1.00 86.69 115 VAL A C 1
ATOM 905 O O . VAL A 1 115 ? 3.598 3.119 -11.556 1.00 86.69 115 VAL A O 1
ATOM 908 N N . CYS A 1 116 ? 4.499 3.086 -9.511 1.00 87.88 116 CYS A N 1
ATOM 909 C CA . CYS A 1 116 ? 5.721 2.424 -9.982 1.00 87.88 116 CYS A CA 1
ATOM 910 C C . CYS A 1 116 ? 5.508 0.905 -10.085 1.00 87.88 116 CYS A C 1
ATOM 912 O O . CYS A 1 116 ? 4.637 0.340 -9.419 1.00 87.88 116 CYS A O 1
ATOM 914 N N . ARG A 1 117 ? 6.325 0.234 -10.903 1.00 90.38 117 ARG A N 1
ATOM 915 C CA . ARG A 1 117 ? 6.276 -1.221 -11.115 1.00 90.38 117 ARG A CA 1
ATOM 916 C C . ARG A 1 117 ? 6.375 -1.994 -9.797 1.00 90.38 117 ARG A C 1
ATOM 918 O O . ARG A 1 117 ? 5.602 -2.921 -9.569 1.00 90.38 117 ARG A O 1
ATOM 925 N N . ASP A 1 118 ? 7.288 -1.574 -8.927 1.00 91.56 118 ASP A N 1
ATOM 926 C CA . ASP A 1 118 ? 7.481 -2.154 -7.601 1.00 91.56 118 ASP A CA 1
ATOM 927 C C . ASP A 1 118 ? 6.214 -2.052 -6.737 1.00 91.56 118 ASP A C 1
ATOM 929 O O . ASP A 1 118 ? 5.664 -3.071 -6.331 1.00 91.56 118 ASP A O 1
ATOM 933 N N . CYS A 1 119 ? 5.660 -0.847 -6.545 1.00 90.25 119 CYS A N 1
ATOM 934 C CA . CYS A 1 119 ? 4.431 -0.659 -5.767 1.00 90.25 119 CYS A CA 1
ATOM 935 C C . CYS A 1 119 ? 3.224 -1.378 -6.377 1.00 90.25 119 CYS A C 1
ATOM 937 O O . CYS A 1 119 ? 2.347 -1.829 -5.640 1.00 90.25 119 CYS A O 1
ATOM 939 N N . HIS A 1 120 ? 3.179 -1.532 -7.700 1.00 94.62 120 HIS A N 1
ATOM 940 C CA . HIS A 1 120 ? 2.167 -2.339 -8.372 1.00 94.62 120 HIS A CA 1
ATOM 941 C C . HIS A 1 120 ? 2.286 -3.830 -7.995 1.00 94.62 120 HIS A C 1
ATOM 943 O O . HIS A 1 120 ? 1.298 -4.456 -7.606 1.00 94.62 120 HIS A O 1
ATOM 949 N N . ASN A 1 121 ? 3.49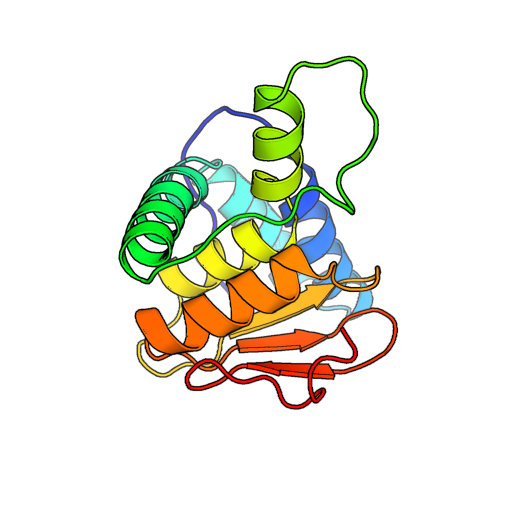8 -4.393 -8.031 1.00 94.56 121 ASN A N 1
ATOM 950 C CA . ASN A 1 121 ? 3.768 -5.776 -7.622 1.00 94.56 121 ASN A CA 1
ATOM 951 C C . ASN A 1 121 ? 3.563 -6.000 -6.113 1.00 94.56 121 ASN A C 1
ATOM 953 O O . ASN A 1 121 ? 2.930 -6.978 -5.717 1.00 94.56 121 ASN A O 1
ATOM 957 N N . PHE A 1 122 ? 4.012 -5.060 -5.283 1.00 94.81 122 PHE A N 1
ATOM 958 C CA . PHE A 1 122 ? 3.794 -5.031 -3.837 1.00 94.81 122 PHE A CA 1
ATOM 959 C C . PHE A 1 122 ? 2.295 -5.055 -3.500 1.00 94.81 122 PHE A C 1
ATOM 961 O O . PHE A 1 122 ? 1.841 -5.887 -2.719 1.00 94.81 122 PHE A O 1
ATOM 968 N N . THR A 1 123 ? 1.490 -4.209 -4.156 1.00 95.44 123 THR A N 1
ATOM 969 C CA . THR A 1 123 ? 0.034 -4.143 -3.924 1.00 95.44 123 THR A CA 1
ATOM 970 C C . THR A 1 123 ? -0.684 -5.418 -4.382 1.00 95.44 123 THR A C 1
ATOM 972 O O . THR A 1 123 ? -1.578 -5.894 -3.678 1.00 95.44 123 THR A O 1
ATOM 975 N N . LYS A 1 124 ? -0.266 -6.025 -5.508 1.00 96.56 124 LYS A N 1
ATOM 976 C CA . LYS A 1 124 ? -0.732 -7.363 -5.921 1.00 96.56 124 LYS A CA 1
ATOM 977 C C . LYS A 1 124 ? -0.504 -8.383 -4.802 1.00 96.56 124 LYS A C 1
ATOM 979 O O . LYS A 1 124 ? -1.468 -9.003 -4.355 1.00 96.56 124 LYS A O 1
ATOM 984 N N . LEU A 1 125 ? 0.726 -8.502 -4.303 1.00 96.81 125 LEU A N 1
ATOM 985 C CA . LEU A 1 125 ? 1.083 -9.450 -3.242 1.00 96.81 125 LEU A CA 1
ATOM 986 C C . LEU A 1 125 ? 0.315 -9.201 -1.933 1.00 96.81 125 LEU A C 1
ATOM 988 O O . LEU A 1 125 ? -0.183 -10.159 -1.345 1.00 96.81 125 LEU A O 1
ATOM 992 N N . ILE A 1 126 ? 0.105 -7.943 -1.521 1.00 96.44 126 ILE A N 1
ATOM 993 C CA . ILE A 1 126 ? -0.749 -7.631 -0.357 1.00 96.44 126 ILE A CA 1
ATOM 994 C C . ILE A 1 126 ? -2.171 -8.162 -0.551 1.00 96.44 126 ILE A C 1
ATOM 996 O O . ILE A 1 126 ? -2.704 -8.789 0.363 1.00 96.44 126 ILE A O 1
ATOM 1000 N N . SER A 1 127 ? -2.779 -7.955 -1.727 1.00 96.50 127 SER A N 1
ATOM 1001 C CA . SER A 1 127 ? -4.157 -8.406 -1.982 1.00 96.50 127 SER A CA 1
ATOM 1002 C C . SER A 1 127 ? -4.339 -9.922 -1.815 1.00 96.50 127 SER A C 1
ATOM 1004 O O . SER A 1 127 ? -5.420 -10.376 -1.449 1.00 96.50 127 SER A O 1
ATOM 1006 N N . GLN A 1 128 ? -3.271 -10.698 -2.039 1.00 96.44 128 GLN A N 1
ATOM 1007 C CA . GLN A 1 128 ? -3.221 -12.139 -1.799 1.00 96.44 128 GLN A CA 1
ATOM 1008 C C . GLN A 1 128 ? -2.951 -12.465 -0.324 1.00 96.44 128 GLN A C 1
ATOM 1010 O O . GLN A 1 128 ? -3.739 -13.163 0.304 1.00 96.44 128 GLN A O 1
ATOM 1015 N N . VAL A 1 129 ? -1.850 -11.952 0.237 1.00 96.19 129 VAL A N 1
ATOM 1016 C CA . VAL A 1 129 ? -1.357 -12.310 1.582 1.00 96.19 129 VAL A CA 1
ATOM 1017 C C . VAL A 1 129 ? -2.307 -11.860 2.696 1.00 96.19 129 VAL A C 1
ATOM 1019 O O . VAL A 1 129 ? -2.425 -12.536 3.716 1.00 96.19 129 VAL A O 1
ATOM 1022 N N . PHE A 1 130 ? -3.002 -10.738 2.505 1.00 93.38 130 PHE A N 1
ATOM 1023 C CA . PHE A 1 130 ? -3.953 -10.184 3.472 1.00 93.38 130 PHE A CA 1
ATOM 1024 C C . PHE A 1 130 ? -5.421 -10.419 3.083 1.00 93.38 130 PHE A C 1
ATOM 1026 O O . PHE A 1 130 ? -6.300 -9.921 3.780 1.00 93.38 130 PHE A O 1
ATOM 1033 N N . ASN A 1 131 ? -5.691 -11.165 1.999 1.00 94.19 131 ASN A N 1
ATOM 1034 C CA . ASN A 1 131 ? -7.036 -11.446 1.475 1.00 94.19 131 ASN A CA 1
ATOM 1035 C C . ASN A 1 131 ? -7.929 -10.187 1.416 1.00 94.19 131 ASN A C 1
ATOM 1037 O O . ASN A 1 131 ? -9.026 -10.144 1.972 1.00 94.19 131 ASN A O 1
ATOM 1041 N N . VAL A 1 132 ? -7.423 -9.128 0.781 1.00 91.69 132 VAL A N 1
ATOM 1042 C CA . VAL A 1 132 ? -8.060 -7.804 0.758 1.00 91.69 132 VAL A CA 1
ATOM 1043 C C . VAL A 1 132 ? -8.169 -7.282 -0.670 1.00 91.69 132 VAL A C 1
ATOM 1045 O O . VAL A 1 132 ? -7.242 -7.406 -1.469 1.00 91.69 132 VAL A O 1
ATOM 1048 N N . GLU A 1 133 ? -9.298 -6.660 -0.997 1.00 94.44 133 GLU A N 1
ATOM 1049 C CA . GLU A 1 133 ? -9.447 -5.934 -2.256 1.00 94.44 133 GLU A CA 1
ATOM 1050 C C . GLU A 1 133 ? -8.900 -4.508 -2.102 1.00 94.44 133 GLU A C 1
ATOM 1052 O O . GLU A 1 133 ? -9.299 -3.770 -1.198 1.00 94.44 133 GLU A O 1
ATOM 1057 N N . ILE A 1 134 ? -7.985 -4.110 -2.987 1.00 91.56 134 ILE A N 1
ATOM 1058 C 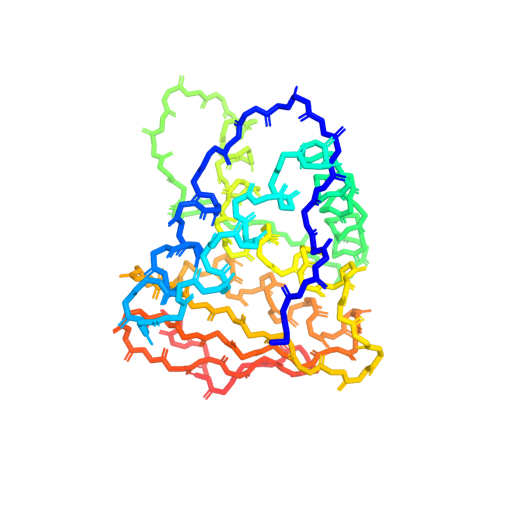CA . ILE A 1 134 ? -7.398 -2.765 -2.994 1.00 91.56 134 ILE A CA 1
ATOM 1059 C C . ILE A 1 134 ? -7.747 -2.095 -4.318 1.00 91.56 134 ILE A C 1
ATOM 1061 O O . ILE A 1 134 ? -7.408 -2.596 -5.385 1.00 91.56 134 ILE A O 1
ATOM 1065 N N . VAL A 1 135 ? -8.394 -0.935 -4.261 1.00 89.44 135 VAL A N 1
ATOM 1066 C CA . VAL A 1 135 ? -8.695 -0.111 -5.436 1.00 89.44 135 VAL A CA 1
ATOM 1067 C C . VAL A 1 135 ? -7.807 1.125 -5.398 1.00 89.44 135 VAL A C 1
ATOM 1069 O O . VAL A 1 135 ? -8.009 2.028 -4.583 1.00 89.44 135 VAL A O 1
ATOM 1072 N N . MET A 1 136 ? -6.816 1.175 -6.283 1.00 87.00 136 MET A N 1
ATOM 1073 C CA . MET A 1 136 ? -5.923 2.319 -6.435 1.00 87.00 136 MET A CA 1
ATOM 1074 C C . MET A 1 136 ? -6.287 3.114 -7.687 1.00 87.00 136 MET A C 1
ATOM 1076 O O . MET A 1 136 ? -6.402 2.559 -8.776 1.00 87.00 136 MET A O 1
ATOM 1080 N N . ARG A 1 137 ? -6.423 4.431 -7.557 1.00 84.12 137 ARG A N 1
ATOM 1081 C CA . ARG A 1 137 ? -6.501 5.356 -8.691 1.00 84.12 137 ARG A CA 1
ATOM 1082 C C . ARG A 1 137 ? -5.191 6.114 -8.785 1.00 84.12 137 ARG A C 1
ATOM 1084 O O . ARG A 1 137 ? -4.830 6.797 -7.828 1.00 84.12 137 ARG A O 1
ATOM 1091 N N . ASP A 1 138 ? -4.527 6.048 -9.930 1.00 84.38 138 ASP A N 1
ATOM 1092 C CA . ASP A 1 138 ? -3.339 6.852 -10.224 1.00 84.38 138 ASP A CA 1
ATOM 1093 C C . ASP A 1 138 ? -3.652 7.947 -11.265 1.00 84.38 138 ASP A C 1
ATOM 1095 O O . ASP A 1 138 ? -4.818 8.219 -11.563 1.00 84.38 138 ASP A O 1
ATOM 1099 N N . ARG A 1 139 ? -2.641 8.638 -11.811 1.00 83.75 139 ARG A N 1
ATOM 1100 C CA . ARG A 1 139 ? -2.884 9.686 -12.823 1.00 83.75 139 ARG A CA 1
ATOM 1101 C C . ARG A 1 139 ? -3.528 9.155 -14.116 1.00 83.75 139 ARG A C 1
ATOM 1103 O O . ARG A 1 139 ? -4.229 9.921 -14.776 1.00 83.75 139 ARG A O 1
ATOM 1110 N N . LEU A 1 140 ? -3.254 7.909 -14.496 1.00 85.31 140 LEU A N 1
ATOM 1111 C CA . LEU A 1 140 ? -3.597 7.328 -15.794 1.00 85.31 140 LEU A CA 1
ATOM 1112 C C . LEU A 1 140 ? -4.853 6.454 -15.743 1.00 85.31 140 LEU A C 1
ATOM 1114 O O . LEU A 1 140 ? -5.632 6.478 -16.694 1.00 85.31 140 LEU A O 1
ATOM 1118 N N . ARG A 1 141 ? -5.034 5.654 -14.685 1.00 87.44 141 ARG A N 1
ATOM 1119 C CA . ARG A 1 141 ? -6.086 4.628 -14.623 1.00 87.44 141 ARG A CA 1
ATOM 1120 C C . ARG A 1 141 ? -6.482 4.236 -13.197 1.00 87.44 141 ARG A C 1
ATOM 1122 O O . ARG A 1 141 ? -5.918 4.695 -12.204 1.00 87.44 141 ARG A O 1
ATOM 1129 N N . PHE A 1 142 ? -7.487 3.367 -13.123 1.00 90.19 142 PHE A N 1
ATOM 1130 C CA . PHE A 1 142 ? -7.801 2.588 -11.932 1.00 90.19 142 PHE A CA 1
ATOM 1131 C C . PHE A 1 142 ? -7.128 1.214 -12.015 1.00 90.19 142 PHE A C 1
ATOM 1133 O O . PHE A 1 142 ? -7.064 0.600 -13.082 1.00 90.19 142 PHE A O 1
ATOM 1140 N N . HIS A 1 143 ? -6.672 0.743 -10.863 1.00 94.50 143 HIS A N 1
ATOM 1141 C CA . HIS A 1 143 ? -6.051 -0.548 -10.619 1.00 94.50 143 HIS A CA 1
ATOM 1142 C C . HIS A 1 143 ? -6.847 -1.233 -9.505 1.00 94.50 143 HIS A C 1
ATOM 1144 O O . HIS A 1 143 ? -6.859 -0.748 -8.372 1.00 94.50 143 HIS A O 1
ATOM 1150 N N . CYS A 1 144 ? -7.538 -2.326 -9.815 1.00 96.00 144 CYS A N 1
ATOM 1151 C CA . CYS A 1 144 ? -8.219 -3.152 -8.820 1.00 96.00 144 CYS A CA 1
ATOM 1152 C C . CYS A 1 144 ? -7.363 -4.391 -8.559 1.00 96.00 144 CYS A C 1
ATOM 1154 O O . CYS A 1 144 ? -7.202 -5.227 -9.451 1.00 96.00 144 CYS A O 1
ATOM 1156 N N . PHE A 1 145 ? -6.810 -4.487 -7.353 1.00 97.38 145 PHE A N 1
ATOM 1157 C CA . PHE A 1 145 ? -5.961 -5.581 -6.903 1.00 97.38 145 PHE A CA 1
ATOM 1158 C C . PHE A 1 145 ? -6.770 -6.571 -6.070 1.00 97.38 145 PHE A C 1
ATOM 1160 O O . PHE A 1 145 ? -7.424 -6.180 -5.098 1.00 97.38 145 PHE A O 1
ATOM 1167 N N . LYS A 1 146 ? -6.714 -7.847 -6.448 1.00 97.00 146 LYS A N 1
ATOM 1168 C CA . LYS A 1 146 ? -7.413 -8.944 -5.774 1.00 97.00 146 LYS A CA 1
ATOM 1169 C C . LYS A 1 146 ? -6.694 -10.258 -6.057 1.00 97.00 146 LYS A C 1
ATOM 1171 O O . LYS A 1 146 ? -6.320 -10.509 -7.201 1.00 97.00 146 LYS A O 1
ATOM 1176 N N . ASN A 1 147 ? -6.529 -11.100 -5.038 1.00 96.38 147 ASN A N 1
ATOM 1177 C CA . ASN A 1 147 ? -5.965 -12.451 -5.158 1.00 96.38 147 ASN A CA 1
ATOM 1178 C C . ASN A 1 147 ? -4.634 -12.498 -5.945 1.00 96.38 147 ASN A C 1
ATOM 1180 O O . ASN A 1 147 ? -4.448 -13.352 -6.809 1.00 96.38 147 ASN A O 1
ATOM 1184 N N . GLY A 1 148 ? -3.729 -11.541 -5.708 1.00 96.06 148 GLY A N 1
ATOM 1185 C CA . GLY A 1 148 ? -2.409 -11.509 -6.360 1.00 96.06 148 GLY A CA 1
ATOM 1186 C C . GLY A 1 148 ? -2.400 -10.901 -7.766 1.00 96.06 148 GLY A C 1
ATOM 1187 O O . GLY A 1 148 ? -1.339 -10.757 -8.366 1.00 96.06 148 GLY A O 1
ATOM 1188 N N . SER A 1 149 ? -3.561 -10.510 -8.295 1.00 97.12 149 SER A N 1
ATOM 1189 C CA . SER A 1 149 ? -3.735 -9.992 -9.657 1.00 97.12 149 SER A CA 1
ATOM 1190 C C . SER A 1 149 ? -4.186 -8.532 -9.659 1.00 97.12 149 SER A C 1
ATOM 1192 O O . SER A 1 149 ? -4.756 -8.053 -8.681 1.00 97.12 149 SER A O 1
ATOM 1194 N N . CYS A 1 150 ? -3.960 -7.824 -10.771 1.00 97.25 150 CYS A N 1
ATOM 1195 C CA . CYS A 1 150 ? -4.462 -6.465 -10.991 1.00 97.25 150 CYS A CA 1
ATOM 1196 C C . CYS A 1 150 ? -5.273 -6.371 -12.289 1.00 97.25 150 CYS A C 1
ATOM 1198 O O . CYS A 1 150 ? -4.854 -6.879 -13.330 1.00 97.25 150 CYS A O 1
ATOM 1200 N N . SER A 1 151 ? -6.388 -5.636 -12.255 1.00 96.44 151 SER A N 1
ATOM 1201 C CA . SER A 1 151 ? -7.243 -5.361 -13.419 1.00 96.44 151 SER A CA 1
ATOM 1202 C C . SER A 1 151 ? -6.543 -4.647 -14.583 1.00 96.44 151 SER A C 1
ATOM 1204 O O . SER A 1 151 ? -7.093 -4.597 -15.679 1.00 96.44 151 SER A O 1
ATOM 1206 N N . CYS A 1 152 ? -5.359 -4.063 -14.372 1.00 93.75 152 CYS A N 1
ATOM 1207 C CA . CYS A 1 152 ? -4.633 -3.344 -15.417 1.00 93.75 152 CYS A CA 1
ATOM 1208 C C . CYS A 1 152 ? -3.804 -4.251 -16.344 1.00 93.75 152 CYS A C 1
ATOM 1210 O O . CYS A 1 152 ? -3.184 -3.712 -17.256 1.00 93.75 152 CYS A O 1
ATOM 1212 N N . MET A 1 153 ? -3.784 -5.576 -16.118 1.00 89.75 153 MET A N 1
ATOM 1213 C CA . MET A 1 153 ? -2.985 -6.570 -16.864 1.00 89.75 153 MET A CA 1
ATOM 1214 C C . MET A 1 153 ? -1.480 -6.256 -16.898 1.00 89.75 153 MET A C 1
ATOM 1216 O O . MET A 1 153 ? -0.833 -6.404 -17.928 1.00 89.75 153 MET A O 1
ATOM 1220 N N . ASP A 1 154 ? -0.933 -5.782 -15.774 1.00 87.44 154 ASP A N 1
ATOM 1221 C CA . ASP A 1 154 ? 0.469 -5.364 -15.660 1.00 87.44 154 ASP A CA 1
ATOM 1222 C C . ASP A 1 154 ? 0.881 -4.307 -16.701 1.00 87.44 154 ASP A C 1
ATOM 1224 O O . ASP A 1 154 ? 1.948 -4.379 -17.295 1.00 87.44 154 ASP A O 1
ATOM 1228 N N . PHE A 1 155 ? 0.056 -3.273 -16.885 1.00 80.62 155 PHE A N 1
ATOM 1229 C CA . PHE A 1 155 ? 0.429 -2.054 -17.623 1.00 80.62 155 PHE A CA 1
ATOM 1230 C C . PHE A 1 155 ? 0.767 -0.851 -16.708 1.00 80.62 155 PHE A C 1
ATOM 1232 O O . PHE A 1 155 ? 0.940 0.252 -17.236 1.00 80.62 155 PHE A O 1
ATOM 1239 N N . TRP A 1 156 ? 0.828 -1.088 -15.381 1.00 76.69 156 TRP A N 1
ATOM 1240 C CA . TRP A 1 156 ? 1.139 -0.181 -14.249 1.00 76.69 156 TRP A CA 1
ATOM 1241 C C . TRP A 1 156 ? 1.124 1.322 -14.587 1.00 76.69 156 TRP A C 1
ATOM 1243 O O . TRP A 1 156 ? 2.141 1.840 -15.086 1.00 76.69 156 TRP A O 1
#

Sequence (156 aa):
MAMQIMAADGSESSGLYVLLSRVYASANRWNEVGLVRKTMTEKGTKEIYQFLDVIEERLKLAGYVPDFSQAPLIDEGDDGKERSLRLHSERLAIAFGLLNSKPDAPIRVFKNLRVCRDCHNFTKLISQVFNVEIVMRDRLRFHCFKNGSCSCMDFW

InterPro domains:
  IPR032867 DYW domain [PF14432] (63-156)
  IPR046848 E motif [PF20431] (10-47)

pLDDT: mean 72.32, std 19.8, range [24.11, 97.38]

Radius of gyration: 15.13 Å; chains: 1; bounding box: 42×34×36 Å